Protein AF-A0A1H1ZHC5-F1 (afdb_monomer_lite)

Structure (mmCIF, N/CA/C/O backbone):
data_AF-A0A1H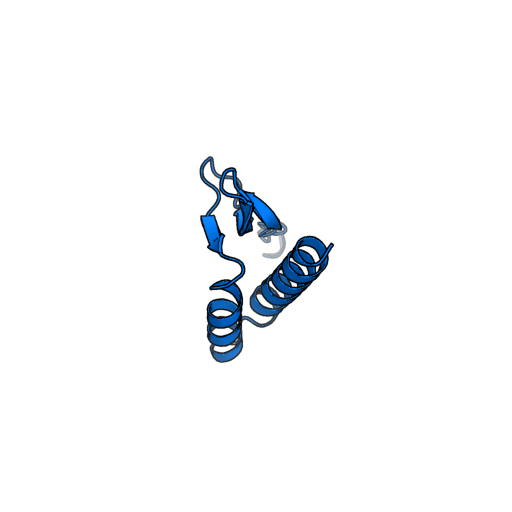1ZHC5-F1
#
_entry.id   AF-A0A1H1ZHC5-F1
#
loop_
_atom_site.group_PDB
_atom_site.id
_atom_site.type_symbol
_atom_site.label_atom_id
_atom_site.label_alt_id
_atom_site.label_comp_id
_atom_site.label_asym_id
_atom_site.label_entity_id
_atom_site.label_seq_id
_atom_site.pdbx_PDB_ins_code
_atom_site.Cartn_x
_atom_site.Cartn_y
_atom_site.Cartn_z
_atom_site.occupancy
_atom_site.B_iso_or_equiv
_atom_site.auth_seq_id
_atom_site.auth_comp_id
_atom_site.auth_asym_id
_atom_site.auth_atom_id
_atom_site.pdbx_PDB_model_num
ATOM 1 N N . MET A 1 1 ? -19.506 29.442 21.595 1.00 39.97 1 MET A N 1
ATOM 2 C CA . MET A 1 1 ? -18.277 28.944 20.951 1.00 39.97 1 MET A CA 1
ATOM 3 C C . MET A 1 1 ? -18.234 27.448 21.205 1.00 39.97 1 MET A C 1
ATOM 5 O O . MET A 1 1 ? -18.020 27.043 22.340 1.00 39.97 1 MET A O 1
ATOM 9 N N . LEU A 1 2 ? -18.667 26.646 20.232 1.00 40.88 2 LEU A N 1
ATOM 10 C CA . LEU A 1 2 ? -18.790 25.196 20.397 1.00 40.88 2 LEU A CA 1
ATOM 11 C C . LEU A 1 2 ? -17.439 24.552 20.084 1.00 40.88 2 LEU A C 1
ATOM 13 O O . LEU A 1 2 ? -16.751 24.990 19.171 1.00 40.88 2 LEU A O 1
ATOM 17 N N . LEU A 1 3 ? -17.105 23.491 20.817 1.00 42.75 3 LEU A N 1
ATOM 18 C CA . LEU A 1 3 ? -15.890 22.664 20.732 1.00 42.75 3 LEU A CA 1
ATOM 19 C C . LEU A 1 3 ? -15.729 21.908 19.385 1.00 42.75 3 LEU A C 1
ATOM 21 O O . LEU A 1 3 ? -15.191 20.809 19.340 1.00 42.75 3 LEU A O 1
ATOM 25 N N . ARG A 1 4 ? -16.286 22.457 18.302 1.00 40.34 4 ARG A N 1
ATOM 26 C CA . ARG A 1 4 ? -16.294 21.930 16.933 1.00 40.34 4 ARG A CA 1
ATOM 27 C C . ARG A 1 4 ? -15.313 22.683 16.030 1.00 40.34 4 ARG A C 1
ATOM 29 O O . ARG A 1 4 ? -14.935 22.147 14.999 1.00 40.34 4 ARG A O 1
ATOM 36 N N . ASP A 1 5 ? -14.846 23.854 16.466 1.00 42.12 5 ASP A N 1
ATOM 37 C CA . ASP A 1 5 ? -13.841 24.661 15.757 1.00 42.12 5 ASP A CA 1
ATOM 38 C C . ASP A 1 5 ? -12.395 24.191 16.023 1.00 42.12 5 ASP A C 1
ATOM 40 O O . ASP A 1 5 ? -11.449 24.802 15.539 1.00 42.12 5 ASP A O 1
ATOM 44 N N . LEU A 1 6 ? -12.210 23.103 16.787 1.00 45.03 6 LEU A N 1
ATOM 45 C CA . LEU A 1 6 ? -10.906 22.462 17.027 1.00 45.03 6 LEU A CA 1
ATOM 46 C C . LEU A 1 6 ? -10.722 21.158 16.236 1.00 45.03 6 LEU A C 1
ATOM 48 O O . LEU A 1 6 ? -9.824 20.373 16.525 1.00 45.03 6 LEU A O 1
ATOM 52 N N . ILE A 1 7 ? -11.592 20.905 15.256 1.00 47.81 7 ILE A N 1
ATOM 53 C CA . ILE A 1 7 ? -11.317 19.911 14.226 1.00 47.81 7 ILE A CA 1
ATOM 54 C C . ILE A 1 7 ? -10.503 20.653 13.175 1.00 47.81 7 ILE A C 1
ATOM 56 O O . ILE A 1 7 ? -11.066 21.257 12.262 1.00 47.81 7 ILE A O 1
ATOM 60 N N . GLU A 1 8 ? -9.177 20.631 13.311 1.00 45.03 8 GLU A N 1
ATOM 61 C CA . GLU A 1 8 ? -8.350 20.817 12.125 1.00 45.03 8 GLU A CA 1
ATOM 62 C C . GLU A 1 8 ? -8.848 19.806 11.087 1.00 45.03 8 GLU A C 1
ATOM 64 O O . GLU A 1 8 ? -8.918 18.605 11.386 1.00 45.03 8 GLU A O 1
ATOM 69 N N . PRO A 1 9 ? -9.290 20.252 9.902 1.00 44.56 9 PRO A N 1
ATOM 70 C CA . PRO A 1 9 ? -9.780 19.341 8.902 1.00 44.56 9 PRO A CA 1
ATOM 71 C C . PRO A 1 9 ? -8.569 18.589 8.373 1.00 44.56 9 PRO A C 1
ATOM 73 O O . PRO A 1 9 ? -7.917 19.020 7.436 1.00 44.56 9 PRO A O 1
ATOM 76 N N . THR A 1 10 ? -8.346 17.415 8.957 1.00 48.25 10 THR A N 1
ATOM 77 C CA . THR A 1 10 ? -7.728 16.280 8.290 1.00 48.25 10 THR A CA 1
ATOM 78 C C . THR A 1 10 ? -6.293 16.567 7.860 1.00 48.25 10 THR A C 1
ATOM 80 O O . THR A 1 10 ? -6.035 16.992 6.736 1.00 48.25 10 THR A O 1
ATOM 83 N N . THR A 1 11 ? -5.331 16.175 8.696 1.00 48.34 11 THR A N 1
ATOM 84 C CA . THR A 1 11 ? -4.055 15.685 8.175 1.00 48.34 11 THR A CA 1
ATOM 85 C C . THR A 1 11 ? -4.377 14.509 7.254 1.00 48.34 11 THR A C 1
ATOM 87 O O . THR A 1 11 ? -4.507 13.360 7.679 1.00 48.34 11 THR A O 1
ATOM 90 N N . MET A 1 12 ? -4.658 14.806 5.990 1.00 52.34 12 MET A N 1
ATOM 91 C CA . MET A 1 12 ? -5.068 13.817 5.015 1.00 52.34 12 MET A CA 1
ATOM 92 C C . MET A 1 12 ? -3.812 13.026 4.723 1.00 52.34 12 MET A C 1
ATOM 94 O O . MET A 1 12 ? -2.944 13.490 3.995 1.00 52.34 12 MET A O 1
ATOM 98 N N . VAL A 1 13 ? -3.679 11.864 5.366 1.00 60.03 13 VAL A N 1
ATOM 99 C CA . VAL A 1 13 ? -2.606 10.925 5.051 1.00 60.03 13 VAL A CA 1
ATOM 100 C C . VAL A 1 13 ? -2.783 10.582 3.576 1.00 60.03 13 VAL A C 1
ATOM 102 O O . VAL A 1 13 ? -3.691 9.828 3.212 1.00 60.03 13 VAL A O 1
ATOM 105 N N . LEU A 1 14 ? -1.974 11.213 2.724 1.00 67.56 14 LEU A N 1
ATOM 106 C CA . LEU A 1 14 ? -1.927 10.894 1.308 1.00 67.56 14 LEU A CA 1
ATOM 107 C C . LEU A 1 14 ? -1.198 9.564 1.215 1.00 67.56 14 LEU A C 1
ATOM 109 O O . LEU A 1 14 ? -0.030 9.451 1.597 1.00 67.56 14 LEU A O 1
ATOM 113 N N . ILE A 1 15 ? -1.942 8.561 0.763 1.00 72.62 15 ILE A N 1
ATOM 114 C CA . ILE A 1 15 ? -1.442 7.221 0.503 1.00 72.62 15 ILE A CA 1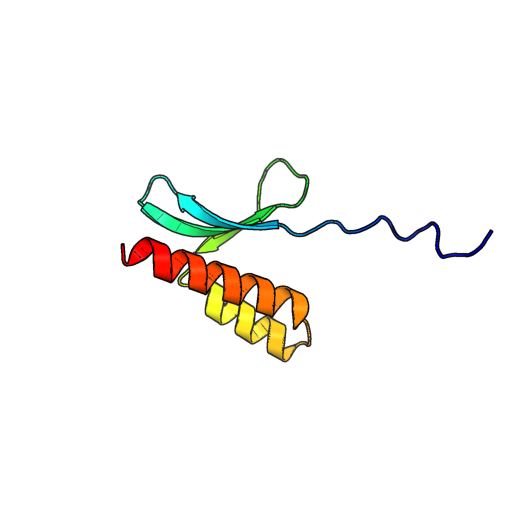
ATOM 115 C C . ILE A 1 15 ? -1.341 7.086 -1.006 1.00 72.62 15 ILE A C 1
ATOM 117 O O . ILE A 1 15 ? -2.346 6.895 -1.686 1.00 72.62 15 ILE A O 1
ATOM 121 N N . GLU A 1 16 ? -0.127 7.222 -1.534 1.00 76.12 16 GLU A N 1
ATOM 122 C CA . GLU A 1 16 ? 0.115 7.157 -2.975 1.00 76.12 16 GLU A CA 1
ATOM 123 C C . GLU A 1 16 ? 1.082 6.020 -3.348 1.00 76.12 16 GLU A C 1
ATOM 125 O O . GLU A 1 16 ? 2.122 5.825 -2.694 1.00 76.12 16 GLU A O 1
ATOM 130 N N . PRO A 1 17 ? 0.779 5.254 -4.413 1.00 76.12 17 PRO A N 1
ATOM 131 C CA . PRO A 1 17 ? 1.743 4.342 -5.000 1.00 76.12 17 PRO A CA 1
ATOM 132 C C . PRO A 1 17 ? 2.826 5.154 -5.719 1.00 76.12 17 PRO A C 1
ATOM 134 O O . PRO A 1 17 ? 2.543 5.966 -6.595 1.00 76.12 17 PRO A O 1
ATOM 137 N N . HIS A 1 18 ? 4.089 4.906 -5.391 1.00 82.06 18 HIS A N 1
ATOM 138 C CA . HIS A 1 18 ? 5.229 5.528 -6.055 1.00 82.06 18 HIS A CA 1
ATOM 139 C C . HIS A 1 18 ? 6.279 4.486 -6.413 1.00 82.06 18 HIS A C 1
ATOM 141 O O . HIS A 1 18 ? 6.520 3.533 -5.672 1.00 82.06 18 HIS A O 1
ATOM 147 N N . ARG A 1 19 ? 6.955 4.693 -7.539 1.00 79.44 19 ARG A N 1
ATOM 148 C CA . ARG A 1 19 ? 8.084 3.863 -7.950 1.00 79.44 19 ARG A CA 1
ATOM 149 C C . ARG A 1 19 ? 9.382 4.558 -7.560 1.00 79.44 19 ARG A C 1
ATOM 151 O O . ARG A 1 19 ? 9.611 5.705 -7.938 1.00 79.44 19 ARG A O 1
ATOM 158 N N . ASN A 1 20 ? 10.220 3.899 -6.763 1.00 81.31 20 ASN A N 1
ATOM 159 C CA . ASN A 1 20 ? 11.523 4.459 -6.400 1.00 81.31 20 ASN A CA 1
ATOM 160 C C . ASN A 1 20 ? 12.544 4.299 -7.547 1.00 81.31 20 ASN A C 1
ATOM 162 O O . ASN A 1 20 ? 12.281 3.625 -8.543 1.00 81.31 20 ASN A O 1
ATOM 166 N N . ARG A 1 21 ? 13.743 4.885 -7.394 1.00 79.88 21 ARG A N 1
ATOM 167 C CA . ARG A 1 21 ? 14.827 4.788 -8.398 1.00 79.88 21 ARG A CA 1
ATOM 168 C C . ARG A 1 21 ? 15.280 3.349 -8.688 1.00 79.88 21 ARG A C 1
ATOM 170 O O . ARG A 1 21 ? 15.808 3.097 -9.760 1.00 79.88 21 ARG A O 1
ATOM 177 N N . GLY A 1 22 ? 15.058 2.418 -7.759 1.00 80.44 22 GLY A N 1
ATOM 178 C CA . GLY A 1 22 ? 15.327 0.987 -7.939 1.00 80.44 22 GLY A CA 1
ATOM 179 C C . GLY A 1 22 ? 14.196 0.222 -8.632 1.00 80.44 22 GLY A C 1
ATOM 180 O O . GLY A 1 22 ? 14.247 -0.999 -8.705 1.00 80.44 22 GLY A O 1
ATOM 181 N N . GLY A 1 23 ? 13.150 0.909 -9.098 1.00 80.25 23 GLY A N 1
ATOM 182 C CA . GLY A 1 23 ? 12.020 0.292 -9.784 1.00 80.25 23 GLY A CA 1
ATOM 183 C C . GLY A 1 23 ? 10.999 -0.383 -8.864 1.00 80.25 23 GLY A C 1
ATOM 184 O O . GLY A 1 23 ? 10.037 -0.952 -9.379 1.00 80.25 23 GLY A O 1
ATOM 185 N N . ILE A 1 24 ? 11.168 -0.295 -7.541 1.00 80.88 24 ILE A N 1
ATOM 186 C CA . ILE A 1 24 ? 10.284 -0.907 -6.544 1.00 80.88 24 ILE A CA 1
ATOM 187 C C . ILE A 1 24 ? 9.089 0.011 -6.301 1.00 80.88 24 ILE A C 1
ATOM 189 O O . ILE A 1 24 ? 9.258 1.190 -5.971 1.00 80.88 24 ILE A O 1
ATOM 193 N N . TRP A 1 25 ? 7.885 -0.549 -6.419 1.00 81.44 25 TRP A N 1
ATOM 194 C CA . TRP A 1 25 ? 6.659 0.112 -5.990 1.00 81.44 25 TRP A CA 1
ATOM 195 C C . TRP A 1 25 ? 6.579 0.171 -4.470 1.00 81.44 25 TRP A C 1
ATOM 197 O O . TRP A 1 25 ? 6.813 -0.809 -3.757 1.00 81.44 25 TRP A O 1
ATOM 207 N N . ARG A 1 26 ? 6.247 1.348 -3.970 1.00 80.94 26 ARG A N 1
ATOM 208 C CA . ARG A 1 26 ? 6.174 1.670 -2.557 1.00 80.94 26 ARG A CA 1
ATOM 209 C C . ARG A 1 26 ? 4.905 2.470 -2.302 1.00 80.94 26 ARG A C 1
ATOM 211 O O . ARG A 1 26 ? 4.439 3.198 -3.172 1.00 80.94 26 ARG A O 1
ATOM 218 N N . ILE A 1 27 ? 4.372 2.347 -1.102 1.00 81.62 27 ILE A N 1
ATOM 219 C CA . ILE A 1 27 ? 3.241 3.124 -0.617 1.00 81.62 27 ILE A CA 1
ATOM 220 C C . ILE A 1 27 ? 3.820 4.240 0.248 1.00 81.62 27 ILE A C 1
ATOM 222 O O . ILE A 1 27 ? 4.550 3.965 1.203 1.00 81.62 27 ILE A O 1
ATOM 226 N N . LYS A 1 28 ? 3.608 5.490 -0.161 1.00 79.56 28 LYS A N 1
ATOM 227 C CA . LYS A 1 28 ? 4.054 6.691 0.558 1.00 79.56 28 LYS A CA 1
ATOM 228 C C . LYS A 1 28 ? 2.947 7.131 1.498 1.00 79.56 28 LYS A C 1
ATOM 230 O O . LYS A 1 28 ? 1.806 7.187 1.068 1.00 79.56 28 LYS A O 1
ATOM 235 N N . PHE A 1 29 ? 3.310 7.473 2.723 1.00 74.19 29 PHE A N 1
ATOM 236 C CA . PHE A 1 29 ? 2.469 8.139 3.703 1.00 74.19 29 PHE A CA 1
ATOM 237 C C . PHE A 1 29 ? 3.083 9.520 3.914 1.00 74.19 29 PHE A C 1
ATOM 239 O O . PHE A 1 29 ? 4.096 9.652 4.608 1.00 74.19 29 PHE A O 1
ATOM 246 N N . SER A 1 30 ? 2.547 10.549 3.261 1.00 65.75 30 SER A N 1
ATOM 247 C CA . SER A 1 30 ? 2.998 11.913 3.542 1.00 65.75 30 SER A CA 1
ATOM 248 C C . SER A 1 30 ? 2.164 12.501 4.674 1.00 65.75 30 SER A C 1
ATOM 250 O O . SER A 1 30 ? 0.954 12.684 4.537 1.00 65.75 30 SER A O 1
ATOM 252 N N . HIS A 1 31 ? 2.832 12.815 5.777 1.00 58.22 31 HIS A N 1
ATOM 253 C CA . HIS A 1 31 ? 2.479 13.982 6.575 1.00 58.22 31 HIS A CA 1
ATOM 254 C C . HIS A 1 31 ? 3.231 15.181 5.977 1.00 58.22 31 HIS A C 1
ATOM 256 O O . HIS A 1 31 ? 4.205 14.978 5.253 1.00 58.22 31 HIS A O 1
ATOM 262 N N . ASP A 1 32 ? 2.795 16.398 6.283 1.00 53.44 32 ASP A N 1
ATOM 263 C CA . ASP A 1 32 ? 3.398 17.698 5.937 1.00 53.44 32 ASP A CA 1
ATOM 264 C C . ASP A 1 32 ? 4.827 17.904 6.521 1.00 53.44 32 ASP A C 1
ATOM 266 O O . ASP A 1 32 ? 5.135 18.911 7.146 1.00 53.44 32 ASP A O 1
ATOM 270 N N . ALA A 1 33 ? 5.692 16.892 6.428 1.00 52.88 33 ALA A N 1
ATOM 271 C CA . ALA A 1 33 ? 7.031 16.848 6.997 1.00 52.88 33 ALA A CA 1
ATOM 272 C C . ALA A 1 33 ? 8.032 16.326 5.958 1.00 52.88 33 ALA A C 1
ATOM 274 O O . ALA A 1 33 ? 7.735 15.403 5.196 1.00 52.88 33 ALA A O 1
ATOM 275 N N . ASP A 1 34 ? 9.241 16.890 5.988 1.00 56.34 34 ASP A N 1
ATOM 276 C CA . ASP A 1 34 ? 10.351 16.748 5.028 1.00 56.34 34 ASP A CA 1
ATOM 277 C C . ASP A 1 34 ? 10.822 15.309 4.717 1.00 56.34 34 ASP A C 1
ATOM 279 O O . ASP A 1 34 ? 11.723 15.099 3.900 1.00 56.34 34 ASP A O 1
ATOM 283 N N . GLN A 1 35 ? 10.236 14.290 5.349 1.00 58.09 35 GLN A N 1
ATOM 284 C CA . GLN A 1 35 ? 10.593 12.893 5.147 1.00 58.09 35 GLN A CA 1
ATOM 285 C C . GLN A 1 35 ? 9.338 12.003 5.130 1.00 58.09 35 GLN A C 1
ATOM 287 O O . GLN A 1 35 ? 8.876 11.556 6.181 1.00 58.09 35 GLN A O 1
ATOM 292 N N . PRO A 1 36 ? 8.758 11.721 3.948 1.00 65.62 36 PRO A N 1
ATOM 293 C CA . PRO A 1 36 ? 7.577 10.878 3.865 1.00 65.62 36 PRO A CA 1
ATOM 294 C C . PRO A 1 36 ? 7.931 9.439 4.251 1.00 65.62 36 PRO A C 1
ATOM 296 O O . PRO A 1 36 ? 8.830 8.819 3.667 1.00 65.62 36 PRO A O 1
ATOM 299 N N . LEU A 1 37 ? 7.193 8.888 5.217 1.00 73.81 37 LEU A N 1
ATOM 300 C CA . LEU A 1 37 ? 7.283 7.473 5.551 1.00 73.81 37 LEU A CA 1
ATOM 301 C C . LEU A 1 37 ? 6.844 6.669 4.323 1.00 73.81 37 LEU A C 1
ATOM 303 O O . LEU A 1 37 ? 5.888 7.019 3.636 1.00 73.81 37 LEU A O 1
ATOM 307 N N . SER A 1 38 ? 7.545 5.587 4.003 1.00 78.75 38 SER A N 1
ATOM 308 C CA . SER A 1 38 ? 7.109 4.698 2.928 1.00 78.75 38 SER A CA 1
ATOM 309 C C . SER A 1 38 ? 7.396 3.245 3.244 1.00 78.75 38 SER A C 1
ATOM 311 O O . SER A 1 38 ? 8.409 2.929 3.865 1.00 78.75 38 SER A O 1
ATOM 313 N N . ILE A 1 39 ? 6.547 2.359 2.738 1.00 84.75 39 ILE A N 1
ATOM 314 C CA . ILE A 1 39 ? 6.711 0.901 2.811 1.00 84.75 39 ILE A CA 1
ATOM 315 C C . ILE A 1 39 ? 6.678 0.314 1.401 1.00 84.75 39 ILE A C 1
ATOM 317 O O . ILE A 1 39 ? 6.169 0.950 0.481 1.00 84.75 39 ILE A O 1
ATOM 321 N N . SER A 1 40 ? 7.243 -0.875 1.179 1.00 85.06 40 SER A N 1
ATOM 322 C CA . SER A 1 40 ? 7.121 -1.518 -0.138 1.00 85.06 40 SER A CA 1
ATOM 323 C C . SER A 1 40 ? 5.693 -2.009 -0.385 1.00 85.06 40 SER A C 1
ATOM 325 O O . SER A 1 40 ? 4.999 -2.404 0.552 1.00 85.06 40 SER A O 1
ATOM 327 N N . ALA A 1 41 ? 5.266 -2.045 -1.649 1.00 83.94 41 ALA A N 1
ATOM 328 C CA . ALA A 1 41 ? 3.965 -2.602 -2.020 1.00 83.94 41 ALA A CA 1
ATOM 329 C C . ALA A 1 41 ? 3.831 -4.097 -1.663 1.00 83.94 41 ALA A C 1
ATOM 331 O O . ALA A 1 41 ? 2.718 -4.578 -1.509 1.00 83.94 41 ALA A O 1
ATOM 332 N N . GLY A 1 42 ? 4.947 -4.819 -1.486 1.00 86.50 42 GLY A N 1
ATOM 333 C CA . GLY A 1 42 ? 4.941 -6.200 -0.991 1.00 86.50 42 GLY A CA 1
ATOM 334 C C . GLY A 1 42 ? 4.732 -6.326 0.523 1.00 86.50 42 GLY A C 1
ATOM 335 O O . GLY A 1 42 ? 4.216 -7.337 0.976 1.00 86.50 42 GLY A O 1
ATOM 336 N N . GLN A 1 43 ? 5.104 -5.309 1.308 1.00 87.44 43 GLN A N 1
ATOM 337 C CA . GLN A 1 43 ? 4.921 -5.286 2.771 1.00 87.44 43 GLN A CA 1
ATOM 338 C C . GLN A 1 43 ? 3.602 -4.628 3.194 1.00 87.44 43 GLN A C 1
ATOM 340 O O . GLN A 1 43 ? 3.091 -4.894 4.278 1.00 87.44 43 GLN A O 1
ATOM 345 N N . ALA A 1 44 ? 3.052 -3.765 2.341 1.00 89.94 44 ALA A N 1
ATOM 346 C CA . ALA A 1 44 ? 1.814 -3.039 2.590 1.00 89.94 44 ALA A CA 1
ATOM 347 C C . ALA A 1 44 ? 0.585 -3.919 2.912 1.00 89.94 44 ALA A C 1
ATOM 349 O O . ALA A 1 44 ? -0.157 -3.530 3.811 1.00 89.94 44 ALA A O 1
ATOM 350 N N . PRO A 1 45 ? 0.377 -5.102 2.294 1.00 93.06 45 PRO A N 1
ATOM 351 C CA . PRO A 1 45 ? -0.758 -5.966 2.631 1.00 93.06 45 PRO A CA 1
ATOM 352 C C . PRO A 1 45 ? -0.740 -6.474 4.077 1.00 93.06 45 PRO A C 1
ATOM 354 O O . PRO A 1 45 ? -1.786 -6.563 4.718 1.00 93.06 45 PRO A O 1
ATOM 357 N N . SER A 1 46 ? 0.446 -6.786 4.613 1.00 93.38 46 SER A N 1
ATOM 358 C CA . SER A 1 46 ? 0.583 -7.202 6.014 1.00 93.38 46 SER A CA 1
ATOM 359 C C . SER A 1 46 ? 0.194 -6.064 6.955 1.00 93.38 46 SER A C 1
ATOM 361 O O . SER A 1 46 ? -0.597 -6.278 7.864 1.00 93.38 46 SER A O 1
ATOM 363 N N . LEU A 1 47 ? 0.645 -4.837 6.669 1.00 90.12 47 LEU A N 1
ATOM 364 C CA . LEU A 1 47 ? 0.254 -3.663 7.452 1.00 90.12 47 LEU A CA 1
ATOM 365 C C . LEU A 1 47 ? -1.258 -3.394 7.380 1.00 90.12 47 LEU A C 1
ATOM 367 O O . LEU A 1 47 ? -1.866 -3.090 8.400 1.00 90.12 47 LEU A O 1
ATOM 371 N N . ALA A 1 48 ? -1.873 -3.509 6.199 1.00 90.56 48 ALA A N 1
ATOM 372 C CA . ALA A 1 48 ? -3.322 -3.349 6.054 1.00 90.56 48 ALA A CA 1
ATOM 373 C C . ALA A 1 48 ? -4.092 -4.394 6.881 1.00 90.56 48 ALA A C 1
ATOM 375 O O . ALA A 1 48 ? -5.065 -4.058 7.551 1.00 90.56 48 ALA A O 1
ATOM 376 N N . THR A 1 49 ? -3.605 -5.638 6.906 1.00 95.56 49 THR A N 1
ATOM 377 C CA . THR A 1 49 ? -4.179 -6.711 7.732 1.00 95.56 49 THR A CA 1
ATOM 378 C C . THR A 1 49 ? -4.106 -6.371 9.221 1.00 95.56 49 THR A C 1
ATOM 380 O O . THR A 1 49 ? -5.117 -6.474 9.915 1.00 95.56 49 THR A O 1
ATOM 383 N N . ASP A 1 50 ? -2.945 -5.928 9.706 1.00 94.25 50 ASP A N 1
ATOM 384 C CA . ASP A 1 50 ? -2.759 -5.549 11.111 1.00 94.25 50 ASP A CA 1
ATOM 385 C C . ASP A 1 50 ? -3.672 -4.369 11.499 1.00 94.25 50 ASP A C 1
ATOM 387 O O . ASP A 1 50 ? -4.258 -4.358 12.581 1.00 94.25 50 ASP A O 1
ATOM 391 N N . LEU A 1 51 ? -3.855 -3.398 10.596 1.00 90.88 51 LEU A N 1
ATOM 392 C CA . LEU A 1 51 ? -4.733 -2.243 10.809 1.00 90.88 51 LEU A CA 1
ATOM 393 C C . LEU A 1 51 ? -6.214 -2.632 10.876 1.00 90.88 51 LEU A C 1
ATOM 395 O O . LEU A 1 51 ? -6.926 -2.170 11.767 1.00 90.88 51 LEU A O 1
ATOM 399 N N . HIS A 1 52 ? -6.673 -3.529 10.001 1.00 95.00 52 HIS A N 1
ATOM 400 C CA . HIS A 1 52 ? -8.024 -4.086 10.096 1.00 95.00 52 HIS A CA 1
ATOM 401 C C . HIS A 1 52 ? -8.266 -4.784 11.439 1.00 95.00 52 HIS A C 1
ATOM 403 O O . HIS A 1 52 ? -9.327 -4.629 12.040 1.00 95.00 52 HIS A O 1
ATOM 409 N N . GLN A 1 53 ? -7.277 -5.520 11.954 1.00 94.69 53 GLN A N 1
ATOM 410 C CA . GLN A 1 53 ? -7.411 -6.236 13.228 1.00 94.69 53 GLN A CA 1
ATOM 411 C C . GLN A 1 53 ? -7.588 -5.309 14.436 1.00 94.69 53 GLN A C 1
ATOM 413 O O . GLN A 1 53 ? -8.181 -5.725 15.432 1.00 94.69 53 GLN A O 1
ATOM 418 N N . ILE A 1 54 ? -7.108 -4.065 14.356 1.00 94.25 54 ILE A N 1
ATOM 419 C CA . ILE A 1 54 ? -7.261 -3.062 15.419 1.00 94.25 54 ILE A CA 1
ATOM 420 C C . ILE A 1 54 ? -8.396 -2.058 15.154 1.00 94.25 54 ILE A C 1
ATOM 422 O O . ILE A 1 54 ? -8.576 -1.131 15.940 1.00 94.25 54 ILE A O 1
ATOM 426 N N . GLY A 1 55 ? -9.182 -2.250 14.087 1.00 90.25 55 GLY A N 1
ATOM 427 C CA . GLY A 1 55 ? -10.336 -1.409 13.744 1.00 90.25 55 GLY A CA 1
ATOM 428 C C . GLY A 1 55 ? -10.003 -0.136 12.956 1.00 90.25 55 GLY A C 1
ATOM 429 O O . GLY A 1 55 ? -10.859 0.732 12.800 1.00 90.25 55 GLY A O 1
ATOM 430 N N . GLU A 1 56 ? -8.786 -0.018 12.425 1.00 89.31 56 GLU A N 1
ATOM 431 C CA . GLU A 1 56 ? -8.336 1.113 11.599 1.00 89.31 56 GLU A CA 1
ATOM 432 C C . GLU A 1 56 ? -8.730 0.931 10.118 1.00 89.31 56 GLU A C 1
ATOM 434 O O . GLU A 1 56 ? -7.922 1.086 9.196 1.00 89.31 56 GLU A O 1
ATOM 439 N N . ASP A 1 57 ? -10.000 0.599 9.869 1.00 89.00 57 ASP A N 1
ATOM 440 C CA . ASP A 1 57 ? -10.502 0.169 8.555 1.00 89.00 57 ASP A CA 1
ATOM 441 C C . ASP A 1 57 ? -10.356 1.236 7.463 1.00 89.00 57 ASP A C 1
ATOM 443 O O . ASP A 1 57 ? -10.104 0.919 6.298 1.00 89.00 57 ASP A O 1
ATOM 447 N N . GLN A 1 58 ? -10.489 2.518 7.820 1.00 86.50 58 GLN A N 1
ATOM 448 C CA . GLN A 1 58 ? -10.340 3.607 6.853 1.00 86.50 58 GLN A CA 1
ATOM 449 C C . GLN A 1 58 ? -8.894 3.722 6.354 1.00 86.50 58 GLN A C 1
ATOM 451 O O . GLN A 1 58 ? -8.667 3.984 5.170 1.00 86.50 58 GLN A O 1
ATOM 456 N N . LEU A 1 59 ? -7.914 3.563 7.246 1.00 84.69 59 LEU A N 1
ATOM 457 C CA . LEU A 1 59 ? -6.504 3.628 6.881 1.00 84.69 59 LEU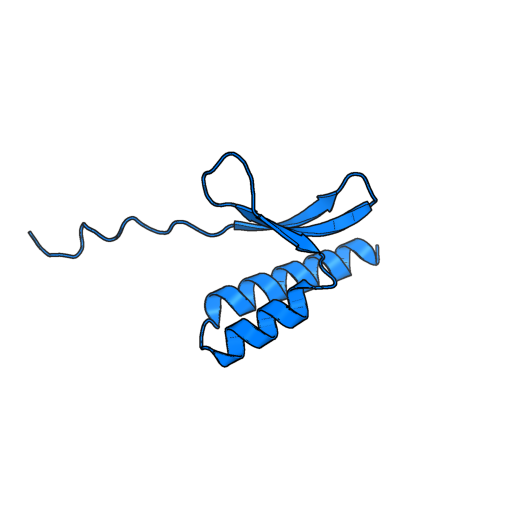 A CA 1
ATOM 458 C C . LEU A 1 59 ? -6.090 2.372 6.110 1.00 84.69 59 LEU A C 1
ATOM 460 O O . LEU A 1 59 ? -5.427 2.484 5.078 1.00 84.69 59 LEU A O 1
ATOM 464 N N . ALA A 1 60 ? -6.533 1.203 6.572 1.00 89.56 60 ALA A N 1
ATOM 465 C CA . ALA A 1 60 ? -6.293 -0.073 5.912 1.00 89.56 60 ALA A CA 1
ATOM 466 C C . ALA A 1 60 ? -6.844 -0.089 4.474 1.00 89.56 60 ALA A C 1
ATOM 468 O O . ALA A 1 60 ? -6.100 -0.378 3.537 1.00 89.56 60 ALA A O 1
ATOM 469 N N . GLY A 1 61 ? -8.085 0.369 4.267 1.00 90.00 61 GLY A N 1
ATOM 470 C CA . GLY A 1 61 ? -8.694 0.438 2.934 1.00 90.00 61 GLY A CA 1
ATOM 471 C C . GLY A 1 61 ? -7.931 1.340 1.955 1.00 90.00 61 GLY A C 1
ATOM 472 O O . GLY A 1 61 ? -7.754 0.991 0.788 1.00 90.00 61 GLY A O 1
ATOM 473 N N . LYS A 1 62 ? -7.386 2.472 2.425 1.00 88.88 62 LYS A N 1
ATOM 474 C CA . LYS A 1 62 ? -6.528 3.336 1.592 1.00 88.88 62 LYS A CA 1
ATOM 475 C C . LYS A 1 62 ? -5.230 2.634 1.175 1.00 88.88 62 LYS A C 1
ATOM 477 O O . LYS A 1 62 ? -4.750 2.850 0.062 1.00 88.88 62 LYS A O 1
ATOM 482 N N . ILE A 1 63 ? -4.649 1.810 2.051 1.00 88.94 63 ILE A N 1
ATOM 483 C CA . ILE A 1 63 ? -3.452 1.019 1.733 1.00 88.94 63 ILE A CA 1
A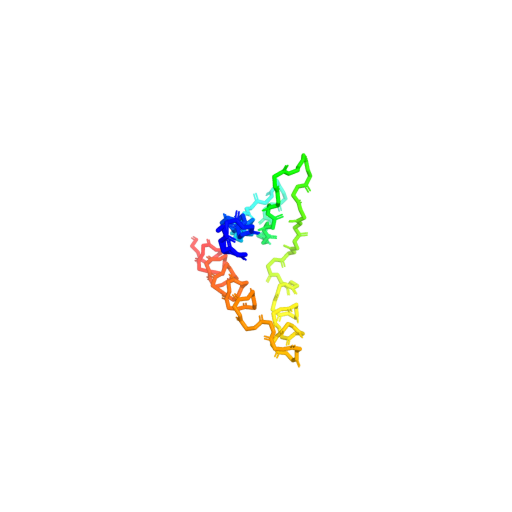TOM 484 C C . ILE A 1 63 ? -3.788 -0.053 0.693 1.00 88.94 63 ILE A C 1
ATO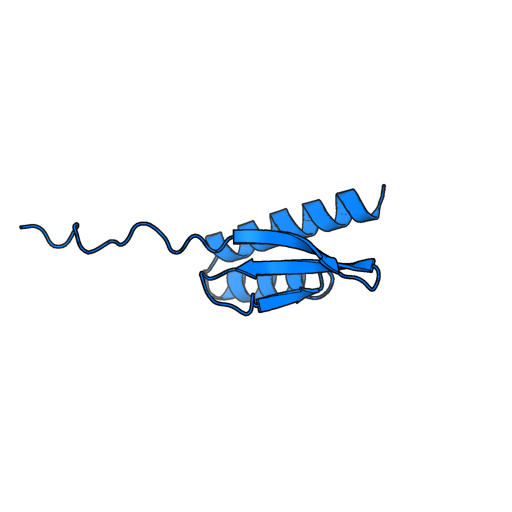M 486 O O . ILE A 1 63 ? -3.043 -0.192 -0.280 1.00 88.94 63 ILE A O 1
ATOM 490 N N . ASP A 1 64 ? -4.915 -0.748 0.841 1.00 92.50 64 ASP A N 1
ATOM 491 C CA . ASP A 1 64 ? -5.374 -1.756 -0.120 1.00 92.50 64 ASP A CA 1
ATOM 492 C C . ASP A 1 64 ? -5.565 -1.177 -1.526 1.00 92.50 64 ASP A C 1
ATOM 494 O O . ASP A 1 64 ? -5.096 -1.750 -2.517 1.00 92.50 64 ASP A O 1
ATOM 498 N N . ASP A 1 65 ? -6.200 -0.008 -1.630 1.00 90.12 65 ASP A N 1
ATOM 499 C CA . ASP A 1 65 ? -6.398 0.682 -2.906 1.00 90.12 65 ASP A CA 1
ATOM 500 C C . ASP A 1 65 ? -5.065 1.095 -3.551 1.00 90.12 65 ASP A C 1
ATOM 502 O O . ASP A 1 65 ? -4.869 0.960 -4.770 1.00 90.12 65 ASP A O 1
ATOM 506 N N . ALA A 1 66 ? -4.104 1.543 -2.742 1.00 88.31 66 ALA A N 1
ATOM 507 C CA . ALA A 1 66 ? -2.777 1.911 -3.217 1.00 88.31 66 ALA A CA 1
ATOM 508 C C . ALA A 1 66 ? -1.965 0.681 -3.675 1.00 88.31 66 ALA A C 1
ATOM 510 O O . ALA A 1 66 ? -1.315 0.730 -4.723 1.00 88.31 66 ALA A O 1
ATOM 511 N N . VAL A 1 67 ? -2.052 -0.448 -2.961 1.00 89.25 67 VAL A N 1
ATOM 512 C CA . VAL A 1 67 ? -1.448 -1.734 -3.364 1.00 89.25 67 VAL A CA 1
ATOM 513 C C . VAL A 1 67 ? -2.055 -2.243 -4.667 1.00 89.25 67 VAL A C 1
ATOM 515 O O . VAL A 1 67 ? -1.324 -2.657 -5.575 1.00 89.25 67 VAL A O 1
ATOM 518 N N . ARG A 1 68 ? -3.384 -2.181 -4.801 1.00 90.44 68 ARG A N 1
ATOM 519 C CA . ARG A 1 68 ? -4.090 -2.568 -6.028 1.00 90.44 68 ARG A CA 1
ATOM 520 C C . ARG A 1 68 ? -3.618 -1.735 -7.215 1.00 90.44 68 ARG A C 1
ATOM 522 O O . ARG A 1 68 ? -3.334 -2.280 -8.281 1.00 90.44 68 ARG A O 1
ATOM 529 N N . SER A 1 69 ? -3.474 -0.428 -7.013 1.00 87.12 69 SER A N 1
ATOM 530 C CA . SER A 1 69 ? -2.963 0.497 -8.027 1.00 87.12 69 SER A CA 1
ATOM 531 C C . SER A 1 69 ? -1.518 0.171 -8.417 1.00 87.12 69 SER A C 1
ATOM 533 O O . SER A 1 69 ? -1.221 0.041 -9.603 1.00 87.12 69 SER A O 1
ATOM 535 N N . ALA A 1 70 ? -0.631 -0.048 -7.441 1.00 86.75 70 ALA A N 1
ATOM 536 C CA . ALA A 1 70 ? 0.758 -0.442 -7.689 1.00 86.75 70 ALA A CA 1
ATOM 537 C C . ALA A 1 70 ? 0.868 -1.767 -8.466 1.00 86.75 70 ALA A C 1
ATOM 539 O O . ALA A 1 70 ? 1.654 -1.869 -9.405 1.00 86.75 70 ALA A O 1
ATOM 540 N N . THR A 1 71 ? 0.051 -2.764 -8.116 1.00 87.88 71 THR A N 1
ATOM 541 C CA . THR A 1 71 ? 0.004 -4.065 -8.808 1.00 87.88 71 THR A CA 1
ATOM 542 C C . THR A 1 71 ? -0.466 -3.908 -10.253 1.00 87.88 71 THR A C 1
ATOM 544 O O . THR A 1 71 ? 0.123 -4.478 -11.174 1.00 87.88 71 THR A O 1
ATOM 547 N N . ARG A 1 72 ? -1.500 -3.087 -10.475 1.00 87.31 72 ARG A N 1
ATOM 548 C CA . ARG A 1 72 ? -2.024 -2.799 -11.813 1.00 87.31 72 ARG A CA 1
ATOM 549 C C . ARG A 1 72 ? -0.987 -2.104 -12.693 1.00 87.31 72 ARG A C 1
ATOM 551 O O . ARG A 1 72 ? -0.822 -2.492 -13.839 1.00 87.31 72 ARG A O 1
ATOM 558 N N . TYR A 1 73 ? -0.271 -1.113 -12.168 1.00 82.94 73 TYR A N 1
ATOM 559 C CA . TYR A 1 73 ? 0.768 -0.426 -12.937 1.00 82.94 73 TYR A CA 1
ATOM 560 C C . TYR A 1 73 ? 2.050 -1.245 -13.102 1.00 82.94 73 TYR A C 1
ATOM 562 O O . TYR A 1 73 ? 2.759 -1.057 -14.079 1.00 82.94 73 TYR A O 1
ATOM 570 N N . GLY A 1 74 ? 2.374 -2.143 -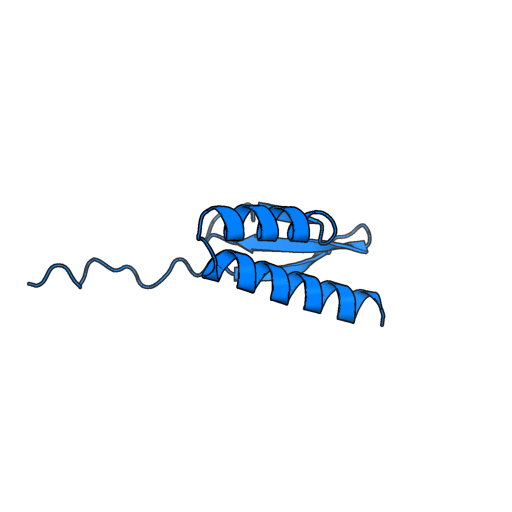12.169 1.00 79.62 74 GLY A N 1
ATOM 571 C CA . GLY A 1 74 ? 3.529 -3.038 -12.288 1.00 79.62 74 GLY A CA 1
ATOM 572 C C . GLY A 1 74 ? 3.332 -4.205 -13.260 1.00 79.62 74 GLY A C 1
ATOM 573 O O . GLY A 1 74 ? 4.310 -4.861 -13.602 1.00 79.62 74 GLY A O 1
ATOM 574 N N . SER A 1 75 ? 2.092 -4.474 -13.675 1.00 79.19 75 SER A N 1
ATOM 575 C CA . SER A 1 75 ? 1.743 -5.507 -14.663 1.00 79.19 75 SER A CA 1
ATOM 576 C C . SER A 1 75 ? 1.537 -4.964 -16.083 1.00 79.19 75 SER A C 1
ATOM 578 O O . SER A 1 75 ? 1.301 -5.757 -16.994 1.00 79.19 75 SER A O 1
ATOM 580 N N . MET A 1 76 ? 1.636 -3.641 -16.266 1.00 76.50 76 MET A N 1
ATOM 581 C CA . MET A 1 76 ? 1.720 -2.963 -17.568 1.00 76.50 76 MET A CA 1
ATOM 582 C C . MET A 1 76 ? 3.179 -2.828 -18.002 1.00 76.50 76 MET A C 1
ATOM 584 O O . MET A 1 76 ? 3.427 -2.981 -19.216 1.00 76.50 76 MET A O 1
#

Organism: NCBI:txid255045

Radius of gyration: 14.74 Å; chains: 1; bounding box: 34×36×38 Å

Foldseek 3Di:
DDPPVPPPPDQPQDFAWDQDPVRFTWTWGDRPDPDTDIDTLVCLLVVLVVCVVVVVPVVSVSSVVRSVVNVVVVVD

Sequence (76 aa):
MLLRDLIEPTTMVLIEPHRNRGGIWRIKFSHDADQPLSISAGQAPSLATDLHQIGEDQLAGKIDDAVRSATRYGSM

Secondary structure (DSSP, 8-state):
--TTTT-------EEEEEE-TTS-EEEEEE-SSSS-EEEETTTHHHHHHHHHHTT-HHHHHHHHHHHHHHHHHHT-

pLDDT: mean 76.04, std 16.79, range [39.97, 95.56]